Protein AF-A0A2M8U4M4-F1 (afdb_monomer)

Sequence (130 aa):
MLKAASEAYFSEFPFSSLQKRVNQAIKASEQFSTRRNEIAHGIVAKNYNKPNDLAVEGEKSDDYWNLVPAMTSTKKVKLNSWGGDFTPEYAFTAKEINDFASGFWSLANDVALLIQEVRQRRCEYEELSG

pLDDT: mean 76.68, std 18.36, range [39.16, 95.94]

Mean predicted aligned error: 10.52 Å

Foldseek 3Di:
DQLVVLVVVCVVVVPPVLSVLSVVLVVLCVVLVQVVQQQVQWDWDWDDPAPPVPDPPPPPDNTDIWTGGNVVVPPPDDPVVPPDDDDGPDTDDPVNVVVSVVSVVVSVVSVVVSVVVVVVSVVVVVVVPD

Solvent-accessible surface area (backbone atoms only — not comparable to full-atom values): 7907 Å² total; per-residue (Å²): 112,69,64,62,53,49,53,57,53,41,70,79,50,76,50,64,72,59,50,52,53,52,52,50,52,52,54,51,49,58,64,47,50,58,54,49,50,28,62,76,51,30,46,80,44,71,62,64,84,58,61,78,91,71,53,62,92,86,75,89,64,98,78,48,76,36,42,27,46,32,74,68,56,72,69,85,53,59,86,85,73,68,88,60,97,73,72,75,96,56,65,56,48,74,66,55,53,49,54,48,52,53,51,53,52,51,51,53,53,52,49,56,52,49,54,52,49,54,54,50,55,48,52,58,48,53,68,75,73,108

Secondary structure (DSSP, 8-state):
-HHHHHHHHHHHS--HHHHHHHHHHHHHHHHHHHHHHHHHT-EEEE-----GGG--TT---S--EEEEPTHHHHSS--GGG-SS----S--B-HHHHHHHHHHHHHHHHHHHHHHHHHHHHHHHHHHHH-

Radius of gyration: 21.88 Å; Cα contacts (8 Å, |Δi|>4): 86; chains: 1; bounding box: 42×32×64 Å

Structure (mmCIF, N/CA/C/O backbone):
data_AF-A0A2M8U4M4-F1
#
_entry.id   AF-A0A2M8U4M4-F1
#
loop_
_atom_site.group_PDB
_atom_site.id
_atom_site.type_symbol
_atom_site.label_atom_id
_atom_site.label_alt_id
_atom_site.label_comp_id
_atom_site.label_asym_id
_atom_site.label_entity_id
_atom_site.label_seq_id
_atom_site.pdbx_PDB_ins_code
_atom_site.Cartn_x
_atom_site.Cartn_y
_atom_site.Cartn_z
_atom_site.occupancy
_atom_site.B_iso_or_equiv
_atom_site.auth_seq_id
_atom_site.auth_comp_id
_atom_site.auth_asym_id
_atom_site.auth_atom_id
_atom_site.pdbx_PDB_model_num
ATOM 1 N N . MET A 1 1 ? -2.756 -13.644 5.465 1.00 79.56 1 MET A N 1
ATOM 2 C CA . MET A 1 1 ? -2.456 -13.699 6.916 1.00 79.56 1 MET A CA 1
ATOM 3 C C . MET A 1 1 ? -2.943 -12.442 7.637 1.00 79.56 1 MET A C 1
ATOM 5 O O . MET A 1 1 ? -3.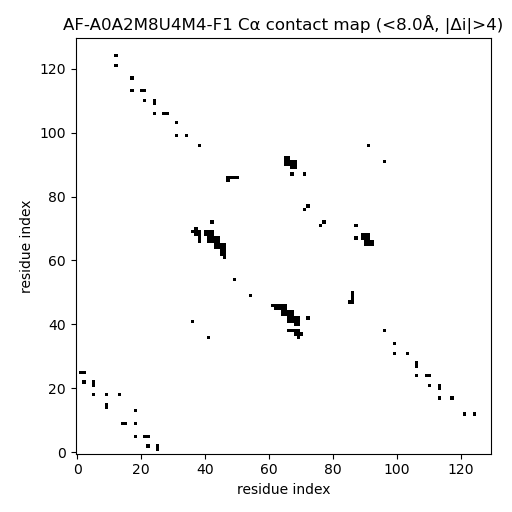767 -12.578 8.526 1.00 79.56 1 MET A O 1
ATOM 9 N N . LEU A 1 2 ? -2.535 -11.233 7.218 1.00 89.50 2 LEU A N 1
ATOM 10 C CA . LEU A 1 2 ? -2.960 -9.969 7.851 1.00 89.50 2 LEU A CA 1
ATOM 11 C C . LEU A 1 2 ? -4.482 -9.750 7.872 1.00 89.50 2 LEU A C 1
ATOM 13 O O . LEU A 1 2 ? -5.019 -9.331 8.890 1.00 89.50 2 LEU A O 1
ATOM 17 N N . LYS A 1 3 ? -5.183 -10.088 6.783 1.00 92.12 3 LYS A N 1
ATOM 18 C CA . LYS A 1 3 ? -6.647 -9.970 6.706 1.00 92.12 3 LYS A CA 1
ATOM 19 C C . LYS A 1 3 ? -7.371 -10.779 7.792 1.00 92.12 3 LYS A C 1
ATOM 21 O O . LYS A 1 3 ? -8.178 -10.222 8.518 1.00 92.12 3 LYS A O 1
ATOM 26 N N . ALA A 1 4 ? -7.018 -12.056 7.953 1.00 93.44 4 ALA A N 1
ATOM 27 C CA . ALA A 1 4 ? -7.618 -12.923 8.970 1.00 93.44 4 ALA A CA 1
ATOM 28 C C . ALA A 1 4 ? -7.320 -12.437 10.400 1.00 93.44 4 ALA A C 1
ATOM 30 O O . ALA A 1 4 ? -8.197 -12.455 11.255 1.00 93.44 4 ALA A O 1
ATOM 31 N N . ALA A 1 5 ? -6.099 -11.946 10.654 1.00 93.69 5 ALA A N 1
ATOM 32 C CA . ALA A 1 5 ? -5.750 -11.349 11.944 1.00 93.69 5 ALA A CA 1
ATOM 33 C C . ALA A 1 5 ? -6.565 -10.074 12.225 1.00 93.69 5 ALA A C 1
ATOM 35 O O . ALA A 1 5 ? -7.022 -9.870 13.347 1.00 93.69 5 ALA A O 1
ATOM 36 N N . SER A 1 6 ? -6.790 -9.242 11.202 1.00 94.38 6 SER A N 1
ATOM 37 C CA . SER A 1 6 ? -7.663 -8.073 11.313 1.00 94.38 6 SER A CA 1
ATOM 38 C C . SER A 1 6 ? -9.110 -8.477 11.605 1.00 94.38 6 SER A C 1
ATOM 40 O O . SER A 1 6 ? -9.723 -7.897 12.493 1.00 94.38 6 SER A O 1
ATOM 42 N N . GLU A 1 7 ? -9.651 -9.476 10.908 1.00 94.12 7 GLU A N 1
ATOM 43 C CA . GLU A 1 7 ? -11.010 -9.983 11.140 1.00 94.12 7 GLU A CA 1
ATOM 44 C C . GLU A 1 7 ? -11.190 -10.510 12.568 1.00 94.12 7 GLU A C 1
ATOM 46 O O . GLU A 1 7 ? -12.158 -10.138 13.227 1.00 94.12 7 GLU A O 1
ATOM 51 N N . ALA A 1 8 ? -10.235 -11.299 13.071 1.00 95.69 8 ALA A N 1
ATOM 52 C CA . ALA A 1 8 ? -10.254 -11.788 14.447 1.00 95.69 8 ALA A CA 1
ATOM 53 C C . ALA A 1 8 ? -10.216 -10.633 15.462 1.00 95.69 8 ALA A C 1
ATOM 55 O O . ALA A 1 8 ? -11.068 -10.569 16.344 1.00 95.69 8 ALA A O 1
ATOM 56 N N . TYR A 1 9 ? -9.304 -9.670 15.293 1.00 95.38 9 TYR A N 1
ATOM 57 C CA . TYR A 1 9 ? -9.198 -8.514 16.188 1.00 95.38 9 TYR A CA 1
ATOM 58 C C . TYR A 1 9 ? -10.500 -7.697 16.248 1.00 95.38 9 TYR A C 1
ATOM 60 O O . TYR A 1 9 ? -11.012 -7.406 17.325 1.00 95.38 9 TYR A O 1
ATOM 68 N N . PHE A 1 10 ? -11.084 -7.357 15.096 1.00 95.94 10 PHE A N 1
ATOM 69 C CA . PHE A 1 10 ? -12.311 -6.554 15.057 1.00 95.94 10 PHE A CA 1
ATOM 70 C C . PHE A 1 10 ? -13.585 -7.349 15.392 1.00 95.94 10 PHE A C 1
ATOM 72 O O . PHE A 1 10 ? -14.647 -6.745 15.527 1.00 95.94 10 PHE A O 1
ATOM 79 N N . SER A 1 11 ? -13.497 -8.675 15.552 1.00 95.00 11 SER A N 1
ATOM 80 C CA . SER A 1 11 ? -14.588 -9.466 16.136 1.00 95.00 11 SER A CA 1
ATOM 81 C C . SER A 1 11 ? -14.726 -9.233 17.645 1.00 95.00 11 SER A C 1
ATOM 83 O O . SER A 1 11 ? -15.840 -9.245 18.161 1.00 95.00 11 SER A O 1
ATOM 85 N N . GLU A 1 12 ? -13.612 -8.948 18.328 1.00 93.62 12 GLU A N 1
ATOM 86 C CA . GLU A 1 12 ? -13.571 -8.612 19.757 1.00 93.62 12 GLU A CA 1
ATOM 87 C C . GLU A 1 12 ? -13.774 -7.107 19.993 1.00 93.62 12 GLU A C 1
ATOM 89 O O . GLU A 1 12 ? -14.444 -6.708 20.942 1.00 93.62 12 GLU A O 1
ATOM 94 N N . PHE A 1 13 ? -13.238 -6.268 19.099 1.00 93.19 13 PHE A N 1
ATOM 95 C CA . PHE A 1 13 ? -13.303 -4.807 19.184 1.00 93.19 13 PHE A CA 1
ATOM 96 C C . PHE A 1 13 ? -14.065 -4.228 17.976 1.00 93.19 13 PHE A C 1
ATOM 98 O O . PHE A 1 13 ? -13.435 -3.911 16.965 1.00 93.19 13 PHE A O 1
ATOM 105 N N . PRO A 1 14 ? -15.405 -4.074 18.021 1.00 90.88 14 PRO A N 1
ATOM 106 C CA . PRO A 1 14 ? -16.243 -3.826 16.838 1.00 90.88 14 PRO A CA 1
ATOM 107 C C . PRO A 1 14 ? -16.212 -2.370 16.319 1.00 90.88 14 PRO A C 1
ATOM 109 O O . PRO A 1 14 ? -17.241 -1.733 16.082 1.00 90.88 14 PRO A O 1
ATOM 112 N N . PHE A 1 15 ? -15.020 -1.819 16.086 1.00 94.12 15 PHE A N 1
ATOM 113 C CA . PHE A 1 15 ? -14.811 -0.482 15.524 1.00 94.12 15 PHE A CA 1
ATOM 114 C C . PHE A 1 15 ? -14.913 -0.500 13.991 1.00 94.12 15 PHE A C 1
ATOM 116 O O . PHE A 1 15 ? -13.909 -0.475 13.277 1.00 94.12 15 PHE A O 1
ATOM 123 N N . SER A 1 16 ? -16.137 -0.536 13.464 1.00 91.25 16 SER A N 1
ATOM 124 C CA . SER A 1 16 ? -16.414 -0.738 12.028 1.00 91.25 16 SER A CA 1
ATOM 125 C C . SER A 1 16 ? -15.699 0.245 11.082 1.00 91.25 16 SER A C 1
ATOM 127 O O . SER A 1 16 ? -15.204 -0.151 10.022 1.00 91.25 16 SER A O 1
ATOM 129 N N . SER A 1 17 ? -15.593 1.524 11.456 1.00 94.38 17 SER A N 1
ATOM 130 C CA . SER A 1 17 ? -14.894 2.544 10.662 1.00 94.38 17 SER A CA 1
ATOM 131 C C . SER A 1 17 ? -13.381 2.302 10.603 1.00 94.38 17 SER A C 1
ATOM 133 O O . SER A 1 17 ? -12.772 2.428 9.537 1.00 94.38 17 SER A O 1
ATOM 135 N N . LEU A 1 18 ? -12.785 1.902 11.727 1.00 94.75 18 LEU A N 1
ATOM 136 C CA . LEU A 1 18 ? 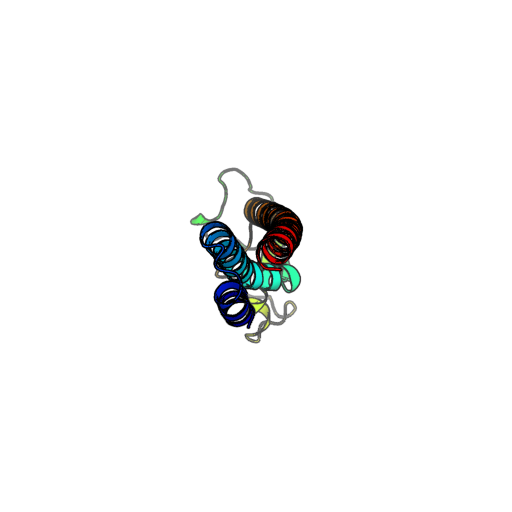-11.364 1.595 11.841 1.00 94.75 18 LEU A CA 1
ATOM 137 C C . LEU A 1 18 ? -11.021 0.290 11.117 1.00 94.75 18 LEU A C 1
ATOM 139 O O . LEU A 1 18 ? -10.065 0.254 10.343 1.00 94.75 18 LEU A O 1
ATOM 143 N N . GLN A 1 19 ? -11.859 -0.740 11.260 1.00 95.06 19 GLN A N 1
ATOM 144 C CA . GLN A 1 19 ? -11.736 -1.997 10.519 1.00 95.06 19 GLN A CA 1
ATOM 145 C C . GLN A 1 19 ? -11.715 -1.764 9.008 1.00 95.06 19 GLN A C 1
ATOM 147 O O . GLN A 1 19 ? -10.868 -2.308 8.297 1.00 95.06 19 GLN A O 1
ATOM 152 N N . LYS A 1 20 ? -12.622 -0.922 8.498 1.00 95.31 20 LYS A N 1
ATOM 153 C CA . LYS A 1 20 ? -12.668 -0.584 7.072 1.00 95.31 20 LYS A CA 1
ATOM 154 C C . LYS A 1 20 ? -11.353 0.037 6.596 1.00 95.31 20 LYS A C 1
ATOM 156 O O . LYS A 1 20 ? -10.857 -0.352 5.539 1.00 95.31 20 LYS A O 1
ATOM 161 N N . ARG A 1 21 ? -10.779 0.962 7.370 1.00 95.94 21 ARG A N 1
ATOM 162 C CA . ARG A 1 21 ? -9.509 1.625 7.032 1.00 95.94 21 ARG A CA 1
ATOM 163 C C . ARG A 1 21 ? -8.317 0.670 7.106 1.00 95.94 21 ARG A C 1
ATOM 165 O O . ARG A 1 21 ? -7.495 0.671 6.194 1.00 95.94 21 ARG A O 1
ATOM 172 N N . VAL A 1 22 ? -8.261 -0.208 8.109 1.00 95.75 22 VAL A N 1
ATOM 173 C CA . VAL A 1 22 ? -7.236 -1.265 8.190 1.00 95.75 22 VAL A CA 1
ATOM 174 C C . VAL A 1 22 ? -7.326 -2.204 6.983 1.00 95.75 22 VAL A C 1
ATOM 176 O O . VAL A 1 22 ? -6.316 -2.481 6.340 1.00 95.75 22 VAL A O 1
ATOM 179 N N . ASN A 1 23 ? -8.532 -2.624 6.597 1.00 94.88 23 ASN A N 1
ATOM 180 C CA . ASN A 1 23 ? -8.735 -3.465 5.416 1.00 94.88 23 ASN A CA 1
ATOM 181 C C . ASN A 1 23 ? -8.309 -2.774 4.112 1.00 94.88 23 ASN A C 1
ATOM 183 O O . ASN A 1 23 ? -7.749 -3.420 3.224 1.00 94.88 23 ASN A O 1
ATOM 187 N N . GLN A 1 24 ? -8.547 -1.466 3.988 1.00 94.75 24 GLN A N 1
ATOM 188 C CA . GLN A 1 24 ? -8.066 -0.678 2.851 1.00 94.75 24 GLN A CA 1
ATOM 189 C C . GLN A 1 24 ? -6.534 -0.631 2.806 1.00 94.75 24 GLN A C 1
ATOM 191 O O . GLN A 1 24 ? -5.963 -0.857 1.738 1.00 94.75 24 GLN A O 1
ATOM 196 N N . ALA A 1 25 ? -5.871 -0.424 3.948 1.00 94.69 25 ALA A N 1
ATOM 197 C CA . ALA A 1 25 ? -4.412 -0.430 4.037 1.00 94.69 25 ALA A CA 1
ATOM 198 C C . ALA A 1 25 ? -3.812 -1.804 3.689 1.00 94.69 25 ALA A C 1
ATOM 200 O O . ALA A 1 25 ? -2.837 -1.876 2.941 1.00 94.69 25 ALA A O 1
ATOM 201 N N . ILE A 1 26 ? -4.428 -2.902 4.146 1.00 94.56 26 ILE A N 1
ATOM 202 C CA . ILE A 1 26 ? -4.014 -4.266 3.774 1.00 94.56 26 ILE A CA 1
ATOM 203 C C . ILE A 1 26 ? -4.114 -4.450 2.256 1.00 94.56 26 ILE A C 1
ATOM 205 O O . ILE A 1 26 ? -3.134 -4.846 1.626 1.00 94.56 26 ILE A O 1
ATOM 209 N N . LYS A 1 27 ? -5.252 -4.090 1.651 1.00 92.75 27 LYS A N 1
ATOM 210 C CA . LYS A 1 27 ? -5.452 -4.207 0.199 1.00 92.75 27 LYS A CA 1
ATOM 211 C C . LYS A 1 27 ? -4.435 -3.379 -0.593 1.00 92.75 27 LYS A C 1
ATOM 213 O O . LYS A 1 27 ? -3.892 -3.865 -1.583 1.00 92.75 27 LYS A O 1
ATOM 218 N N . ALA A 1 28 ? -4.163 -2.148 -0.161 1.00 91.00 28 ALA A N 1
ATOM 219 C CA . ALA A 1 28 ? -3.144 -1.308 -0.780 1.00 91.00 28 ALA A CA 1
ATOM 220 C C . ALA A 1 28 ? -1.755 -1.958 -0.669 1.00 91.00 28 ALA A C 1
ATOM 222 O O . ALA A 1 28 ? -1.038 -2.045 -1.664 1.00 91.00 28 ALA A O 1
ATOM 223 N N . SER A 1 29 ? -1.400 -2.495 0.504 1.00 91.31 29 SER A N 1
ATOM 224 C CA . SER A 1 29 ? -0.108 -3.160 0.713 1.00 91.31 29 SER A CA 1
ATOM 225 C C . SER A 1 29 ? 0.092 -4.366 -0.209 1.00 91.31 29 SER A C 1
ATOM 227 O O . SER A 1 29 ? 1.179 -4.542 -0.754 1.00 91.31 29 SER A O 1
ATOM 229 N N . GLU A 1 30 ? -0.960 -5.146 -0.467 1.00 89.62 30 GLU A N 1
ATOM 230 C CA . GLU A 1 30 ? -0.916 -6.281 -1.392 1.00 89.62 30 GLU A CA 1
ATOM 231 C C . GLU A 1 30 ? -0.633 -5.816 -2.827 1.00 89.62 30 GLU A C 1
ATOM 233 O O . GLU A 1 30 ? 0.273 -6.347 -3.469 1.00 89.62 30 GLU A O 1
ATOM 238 N N . GLN A 1 31 ? -1.321 -4.769 -3.299 1.00 86.12 31 GLN A N 1
ATOM 239 C CA . GLN A 1 31 ? -1.106 -4.195 -4.637 1.00 86.12 31 GLN A CA 1
ATOM 240 C C . GLN A 1 31 ? 0.318 -3.650 -4.816 1.00 86.12 31 GLN A C 1
ATOM 242 O O . GLN A 1 31 ? 0.956 -3.859 -5.849 1.00 86.12 31 GLN A O 1
ATOM 247 N N . PHE A 1 32 ? 0.827 -2.973 -3.791 1.00 85.06 32 PHE A N 1
ATOM 248 C CA . PHE A 1 32 ? 2.158 -2.378 -3.790 1.00 85.06 32 PHE A CA 1
ATOM 249 C C . PHE A 1 32 ? 3.276 -3.417 -3.625 1.00 85.06 32 PHE A C 1
ATOM 251 O O . PHE A 1 32 ? 4.361 -3.231 -4.176 1.00 85.06 32 PHE A O 1
ATOM 258 N N . SER A 1 33 ? 3.027 -4.533 -2.932 1.00 83.50 33 SER A N 1
ATOM 259 C CA . SER A 1 33 ? 4.038 -5.565 -2.660 1.00 83.50 33 SER A CA 1
ATOM 260 C C . SER A 1 33 ? 4.620 -6.192 -3.931 1.00 83.50 33 SER A C 1
ATOM 262 O O . SER A 1 33 ? 5.840 -6.346 -4.041 1.00 83.50 33 SER A O 1
ATOM 264 N N . THR A 1 34 ? 3.775 -6.486 -4.924 1.00 78.69 34 THR A N 1
ATOM 265 C CA . THR A 1 34 ? 4.210 -7.037 -6.213 1.00 78.69 34 THR A CA 1
ATOM 266 C C . THR A 1 34 ? 5.101 -6.042 -6.950 1.00 78.69 34 THR A C 1
ATOM 268 O O . THR A 1 34 ? 6.205 -6.399 -7.354 1.00 78.69 34 THR A O 1
ATOM 271 N N . ARG A 1 35 ? 4.677 -4.775 -7.041 1.00 81.19 35 ARG A N 1
ATOM 272 C CA . ARG A 1 35 ? 5.437 -3.715 -7.726 1.00 81.19 35 ARG A CA 1
ATOM 273 C C . ARG A 1 35 ? 6.755 -3.400 -7.028 1.00 81.19 35 ARG A C 1
ATOM 275 O O . ARG A 1 35 ? 7.778 -3.245 -7.684 1.00 81.19 35 ARG A O 1
ATOM 282 N N . ARG A 1 36 ? 6.772 -3.397 -5.692 1.00 81.12 36 ARG A N 1
ATOM 283 C CA . ARG A 1 36 ? 7.998 -3.244 -4.898 1.00 81.12 36 ARG A CA 1
ATOM 284 C C . ARG A 1 36 ? 9.008 -4.343 -5.212 1.00 81.12 36 ARG A C 1
ATOM 286 O O . ARG A 1 36 ? 10.188 -4.045 -5.356 1.00 81.12 36 ARG A O 1
ATOM 293 N N . ASN A 1 37 ? 8.565 -5.595 -5.321 1.00 77.88 37 ASN A N 1
ATOM 294 C CA . ASN A 1 37 ? 9.452 -6.707 -5.665 1.00 77.88 37 ASN A CA 1
ATOM 295 C C . ASN A 1 37 ? 9.955 -6.608 -7.112 1.00 77.88 37 ASN A C 1
ATOM 297 O O . ASN A 1 37 ? 11.124 -6.890 -7.361 1.00 77.88 37 ASN A O 1
ATOM 301 N N . GLU A 1 38 ? 9.113 -6.168 -8.051 1.00 78.06 38 GLU A N 1
ATOM 302 C CA . GLU A 1 38 ? 9.527 -5.922 -9.438 1.00 78.06 38 GLU A CA 1
ATOM 303 C C . GLU A 1 38 ? 10.572 -4.812 -9.555 1.00 78.06 38 GLU A C 1
ATOM 305 O O . GLU A 1 38 ? 11.502 -4.965 -10.339 1.00 78.06 38 GLU A O 1
ATOM 310 N N . ILE A 1 39 ? 10.445 -3.736 -8.773 1.00 80.12 39 ILE A N 1
ATOM 311 C CA . ILE A 1 39 ? 11.408 -2.627 -8.746 1.00 80.12 39 ILE A CA 1
ATOM 312 C C . ILE A 1 39 ? 12.706 -3.056 -8.053 1.00 80.12 39 ILE A C 1
ATOM 314 O O . ILE A 1 39 ? 13.789 -2.859 -8.594 1.00 80.12 39 ILE A O 1
ATOM 318 N N . ALA A 1 40 ? 12.614 -3.674 -6.870 1.00 79.06 40 ALA A N 1
ATOM 319 C CA . ALA A 1 40 ? 13.779 -4.055 -6.066 1.00 79.06 40 ALA A CA 1
ATOM 320 C C . ALA A 1 40 ? 14.645 -5.141 -6.722 1.00 79.06 40 ALA A C 1
ATOM 322 O O . ALA A 1 40 ? 15.851 -5.189 -6.493 1.00 79.06 40 ALA A O 1
ATOM 323 N N . HIS A 1 41 ? 14.030 -6.017 -7.517 1.00 76.25 41 HIS A N 1
ATOM 324 C CA . HIS A 1 41 ? 14.716 -7.080 -8.254 1.00 76.25 41 HIS A CA 1
ATOM 325 C C . HIS A 1 41 ? 14.741 -6.831 -9.766 1.00 76.25 41 HIS A C 1
ATOM 327 O O . HIS A 1 41 ? 15.092 -7.728 -10.534 1.00 76.25 41 HIS A O 1
ATOM 333 N N . GLY A 1 42 ? 14.330 -5.638 -10.196 1.00 73.62 42 GLY A N 1
ATOM 334 C CA . GLY A 1 42 ? 14.362 -5.238 -11.591 1.00 73.62 42 GLY A CA 1
ATOM 335 C C . GLY A 1 42 ? 15.793 -5.094 -12.093 1.00 73.62 42 GLY A C 1
ATOM 336 O O . GLY A 1 42 ? 16.741 -4.957 -11.318 1.00 73.62 42 GLY A O 1
ATOM 337 N N . ILE A 1 43 ? 15.954 -5.135 -13.410 1.00 73.44 43 ILE A N 1
ATOM 338 C CA . ILE A 1 43 ? 17.260 -4.990 -14.051 1.00 73.44 43 ILE A CA 1
ATOM 339 C C . ILE A 1 43 ? 17.335 -3.615 -14.694 1.00 73.44 43 ILE A C 1
ATOM 341 O O . ILE A 1 43 ? 16.423 -3.207 -15.409 1.00 73.44 43 ILE A O 1
ATOM 345 N N . VAL A 1 44 ? 18.438 -2.912 -14.456 1.00 71.31 44 VAL A N 1
ATOM 346 C CA . VAL A 1 44 ? 18.753 -1.668 -15.154 1.00 71.31 44 VAL A CA 1
ATOM 347 C C . VAL A 1 44 ? 19.474 -2.021 -16.451 1.00 71.31 44 VAL A C 1
ATOM 349 O O . VAL A 1 44 ? 20.557 -2.605 -16.423 1.00 71.31 44 VAL A O 1
ATOM 352 N N . ALA A 1 45 ? 18.862 -1.697 -17.587 1.00 64.06 45 ALA A N 1
ATOM 353 C CA . ALA A 1 45 ? 19.390 -2.002 -18.912 1.00 64.06 45 ALA A CA 1
ATOM 354 C C . ALA A 1 45 ? 19.499 -0.730 -19.762 1.00 64.06 45 ALA A C 1
ATOM 356 O O . ALA A 1 45 ? 18.629 0.143 -19.710 1.00 64.06 45 ALA A O 1
ATOM 357 N N . LYS A 1 46 ? 20.586 -0.632 -20.534 1.00 58.22 46 LYS A N 1
ATOM 358 C CA . LYS A 1 46 ? 20.848 0.467 -21.468 1.00 58.22 46 LYS A CA 1
ATOM 359 C C . LYS A 1 46 ? 20.211 0.141 -22.818 1.00 58.22 46 LYS A C 1
ATOM 361 O O . LYS A 1 46 ? 20.423 -0.959 -23.314 1.00 58.22 46 LYS A O 1
ATOM 366 N N . ASN A 1 47 ? 19.508 1.104 -23.408 1.00 56.72 47 ASN A N 1
ATOM 367 C CA . ASN A 1 47 ? 19.009 1.080 -24.787 1.00 56.72 47 ASN A CA 1
ATOM 368 C C . ASN A 1 47 ? 18.054 -0.066 -25.146 1.00 56.72 47 ASN A C 1
ATOM 370 O O . ASN A 1 47 ? 18.454 -1.155 -25.545 1.00 56.72 47 ASN A O 1
ATOM 374 N N . TYR A 1 48 ? 16.765 0.271 -25.160 1.00 56.19 48 TYR A N 1
ATOM 375 C CA . TYR A 1 48 ? 15.802 -0.376 -26.043 1.00 56.19 48 TYR A CA 1
ATOM 376 C C . TYR A 1 48 ? 15.237 0.677 -26.981 1.00 56.19 48 TYR A C 1
ATOM 378 O O . TYR A 1 48 ? 14.881 1.768 -26.531 1.00 56.19 48 TYR A O 1
ATOM 386 N N . ASN A 1 49 ? 15.102 0.327 -28.263 1.00 47.91 49 ASN A N 1
ATOM 387 C CA . ASN A 1 49 ? 14.093 0.957 -29.102 1.00 47.91 49 ASN A CA 1
ATOM 388 C C . ASN A 1 49 ? 12.772 0.763 -28.362 1.00 47.91 49 ASN A C 1
ATOM 390 O O . ASN A 1 49 ? 12.251 -0.353 -28.297 1.00 47.91 49 ASN A O 1
ATOM 394 N N . LYS A 1 50 ? 12.274 1.822 -27.719 1.00 48.56 50 LYS A N 1
ATOM 395 C CA . LYS A 1 50 ? 10.917 1.807 -27.190 1.00 48.56 50 LYS A CA 1
ATOM 396 C C . LYS A 1 50 ? 10.010 1.396 -28.359 1.00 48.56 50 LYS A C 1
ATOM 398 O O . LYS A 1 50 ? 10.190 1.940 -29.452 1.00 48.56 50 LYS A O 1
ATOM 403 N N . PRO A 1 51 ? 9.047 0.475 -28.177 1.00 46.66 51 PRO A N 1
ATOM 404 C CA . PRO A 1 51 ? 7.888 0.452 -29.061 1.00 46.66 51 PRO A CA 1
ATOM 405 C C . PRO A 1 51 ? 7.422 1.905 -29.189 1.00 46.66 51 PRO A C 1
ATOM 407 O O . PRO A 1 51 ? 7.362 2.592 -28.165 1.00 46.66 51 PRO A O 1
ATOM 410 N N . ASN A 1 52 ? 7.196 2.401 -30.410 1.00 46.94 52 ASN A N 1
ATOM 411 C CA . ASN A 1 52 ? 6.909 3.822 -30.676 1.00 46.94 52 ASN A CA 1
ATOM 412 C C . ASN A 1 52 ? 5.826 4.407 -29.744 1.00 46.94 52 ASN A C 1
ATOM 414 O O . ASN A 1 52 ? 5.830 5.602 -29.473 1.00 46.94 52 ASN A O 1
ATOM 418 N N . ASP A 1 53 ? 4.975 3.551 -29.186 1.00 45.34 53 ASP A N 1
ATOM 419 C CA . ASP A 1 53 ? 3.861 3.872 -28.297 1.00 45.34 53 ASP A CA 1
ATOM 420 C C . ASP A 1 53 ? 4.271 4.173 -26.833 1.00 45.34 53 ASP A C 1
ATOM 422 O O . ASP A 1 53 ? 3.450 4.640 -26.047 1.00 45.34 53 ASP A O 1
ATOM 426 N N . LEU A 1 54 ? 5.527 3.919 -26.439 1.00 45.84 54 LEU A N 1
ATOM 427 C CA . LEU A 1 54 ? 6.083 4.233 -25.105 1.00 45.84 54 LEU A CA 1
ATOM 428 C C . LEU A 1 54 ? 7.105 5.383 -25.136 1.00 45.84 54 LEU A C 1
ATOM 430 O O . LEU A 1 54 ? 7.638 5.799 -24.093 1.00 45.84 54 LEU A O 1
ATOM 434 N N . ALA A 1 55 ? 7.439 5.873 -26.332 1.00 47.38 55 ALA A N 1
ATOM 435 C CA . ALA A 1 55 ? 8.294 7.034 -26.504 1.00 47.38 55 ALA A CA 1
ATOM 436 C C . ALA A 1 55 ? 7.498 8.286 -26.127 1.00 47.38 55 ALA A C 1
ATOM 438 O O . ALA A 1 55 ? 6.522 8.639 -26.780 1.00 47.38 55 ALA A O 1
ATOM 439 N N . VAL A 1 56 ? 7.919 8.960 -25.056 1.00 47.97 56 VAL A N 1
ATOM 440 C CA . VAL A 1 56 ? 7.458 10.322 -24.794 1.00 47.97 56 VAL A CA 1
ATOM 441 C C . VAL A 1 56 ? 8.015 11.171 -25.931 1.00 47.97 56 VAL A C 1
ATOM 443 O O . VAL A 1 56 ? 9.228 11.206 -26.156 1.00 47.97 56 VAL A O 1
ATOM 446 N N . GLU A 1 57 ? 7.118 11.774 -26.701 1.00 39.16 57 GLU A N 1
ATOM 447 C CA . GLU A 1 57 ? 7.444 12.600 -27.857 1.00 39.16 57 GLU A CA 1
ATOM 448 C C . GLU A 1 57 ? 8.396 13.732 -27.415 1.00 39.16 57 GLU A C 1
ATOM 450 O O . GLU A 1 57 ? 8.013 14.611 -26.648 1.00 39.16 57 GLU A O 1
ATOM 455 N N . GLY A 1 58 ? 9.671 13.661 -27.824 1.00 44.78 58 GLY A N 1
ATOM 456 C CA . GLY A 1 58 ? 10.712 14.644 -27.475 1.00 44.78 58 GLY A CA 1
ATOM 457 C C . GLY A 1 58 ? 11.974 14.087 -26.803 1.00 44.78 58 GLY A C 1
ATOM 458 O O . GLY A 1 58 ? 13.002 14.758 -26.806 1.00 44.78 58 GLY A O 1
ATOM 459 N N . GLU A 1 59 ? 11.957 12.850 -26.304 1.00 46.16 59 GLU A N 1
ATOM 460 C CA . GLU A 1 59 ? 13.109 12.213 -25.644 1.00 46.16 59 GLU A CA 1
ATOM 461 C C . GLU A 1 59 ? 13.812 11.210 -26.578 1.00 46.16 59 GLU A C 1
ATOM 463 O O . GLU A 1 59 ? 13.764 9.995 -26.390 1.00 46.16 59 GLU A O 1
ATOM 468 N N . LYS A 1 60 ? 14.449 11.720 -27.640 1.00 44.97 60 LYS A N 1
ATOM 469 C CA . LYS A 1 60 ? 15.405 10.959 -28.464 1.00 44.97 60 LYS A CA 1
ATOM 470 C C . LYS A 1 60 ? 16.825 11.314 -28.027 1.00 44.97 60 LYS A C 1
ATOM 472 O O . LYS A 1 60 ? 17.445 12.215 -28.578 1.00 44.97 60 LYS A O 1
ATOM 477 N N . SER A 1 61 ? 17.319 10.623 -27.013 1.00 45.0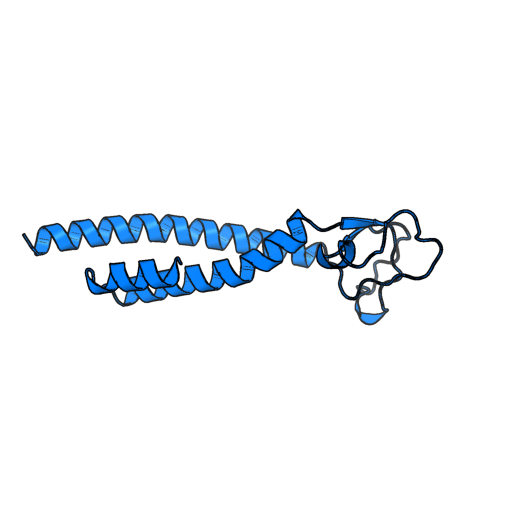6 61 SER A N 1
ATOM 478 C CA . SER A 1 61 ? 18.733 10.590 -26.650 1.00 45.06 61 SER A CA 1
ATOM 479 C C . SER A 1 61 ? 19.172 9.130 -26.686 1.00 45.06 61 SER A C 1
ATOM 481 O O . SER A 1 61 ? 18.458 8.262 -26.187 1.00 45.06 61 SER A O 1
ATOM 483 N N . ASP A 1 62 ? 20.320 8.855 -27.293 1.00 49.16 62 ASP A N 1
ATOM 484 C CA . ASP A 1 62 ? 20.794 7.497 -27.593 1.00 49.16 62 ASP A CA 1
ATOM 485 C C . ASP A 1 62 ? 21.253 6.693 -26.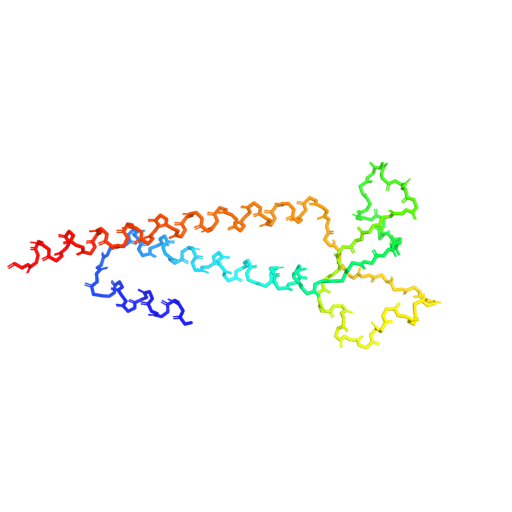357 1.00 49.16 62 ASP A C 1
ATOM 487 O O . ASP A 1 62 ? 21.786 5.597 -26.510 1.00 49.16 62 ASP A O 1
ATOM 491 N N . ASP A 1 63 ? 21.040 7.211 -25.139 1.00 52.88 63 ASP A N 1
ATOM 492 C CA . ASP A 1 63 ? 21.569 6.677 -23.879 1.00 52.88 63 ASP A CA 1
ATOM 493 C C . ASP A 1 63 ? 20.527 6.719 -22.733 1.00 52.88 63 ASP A C 1
ATOM 495 O O . ASP A 1 63 ? 20.742 7.340 -21.690 1.00 52.88 63 ASP A O 1
ATOM 499 N N . TYR A 1 64 ? 19.388 6.030 -22.881 1.00 59.22 64 TYR A N 1
ATOM 500 C CA . TYR A 1 64 ? 18.440 5.850 -21.767 1.00 59.22 64 TYR A CA 1
ATOM 501 C C . TYR A 1 64 ? 18.660 4.524 -21.033 1.00 59.22 64 TYR A C 1
ATOM 503 O O . TYR A 1 64 ? 18.736 3.447 -21.633 1.00 59.22 64 TYR A O 1
ATOM 511 N N . TRP A 1 65 ? 18.707 4.613 -19.703 1.00 63.59 65 TRP A N 1
ATOM 512 C CA . TRP A 1 65 ? 18.656 3.469 -18.799 1.00 63.59 65 TRP A CA 1
ATOM 513 C C . TRP A 1 65 ? 17.212 3.229 -18.374 1.00 63.59 65 TRP A C 1
ATOM 515 O O . TRP A 1 65 ? 16.559 4.131 -17.853 1.00 63.59 65 TRP A O 1
ATOM 525 N N . ASN A 1 66 ? 16.719 2.012 -18.578 1.00 69.62 66 ASN A N 1
ATOM 526 C CA . ASN A 1 66 ? 15.369 1.617 -18.191 1.00 69.62 66 ASN A CA 1
ATOM 527 C C . ASN A 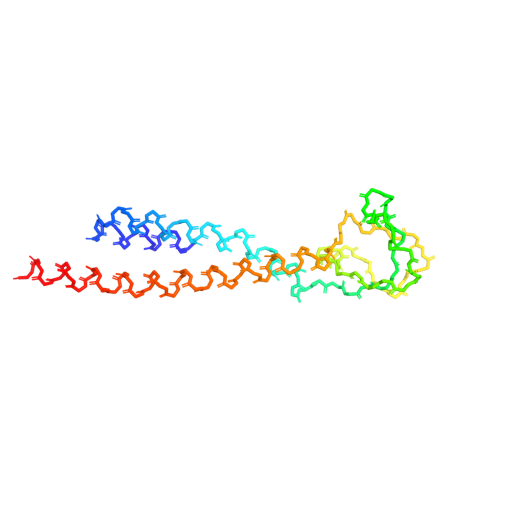1 66 ? 15.424 0.535 -17.113 1.00 69.62 66 ASN A C 1
ATOM 529 O O . ASN A 1 66 ? 16.289 -0.343 -17.156 1.00 69.62 66 ASN A O 1
ATOM 533 N N . LEU A 1 67 ? 14.478 0.577 -16.173 1.00 75.50 67 LEU A N 1
ATOM 534 C CA . LEU A 1 67 ? 14.271 -0.499 -15.209 1.00 75.50 67 LEU A CA 1
ATOM 535 C C . LEU A 1 67 ? 13.236 -1.474 -15.773 1.00 75.50 67 LEU A C 1
ATOM 537 O O . LEU A 1 67 ? 12.076 -1.111 -15.963 1.00 75.50 67 LEU A O 1
ATOM 541 N N . VAL A 1 68 ? 13.641 -2.714 -16.030 1.00 75.56 68 VAL A N 1
ATOM 542 C CA . VAL A 1 68 ? 12.732 -3.780 -16.476 1.00 75.56 68 VAL A CA 1
ATOM 543 C C . VAL A 1 68 ? 12.352 -4.692 -15.304 1.00 75.56 68 VAL A C 1
ATOM 545 O O . VAL A 1 68 ? 13.192 -4.925 -14.429 1.00 75.56 68 VAL A O 1
ATOM 548 N N . PRO A 1 69 ? 11.120 -5.233 -15.254 1.00 71.62 69 PRO A N 1
ATOM 549 C CA . PRO A 1 69 ? 10.685 -6.111 -14.170 1.00 71.62 69 PRO A CA 1
ATOM 550 C C . PRO A 1 69 ? 11.594 -7.328 -13.946 1.00 71.62 69 PRO A C 1
ATOM 552 O O . PRO A 1 69 ? 12.197 -7.883 -14.865 1.00 71.62 69 PRO A O 1
ATOM 555 N N . ALA A 1 70 ? 11.624 -7.837 -12.717 1.00 66.75 70 ALA A N 1
ATOM 556 C CA . ALA A 1 70 ? 12.400 -9.030 -12.369 1.00 66.75 70 ALA A CA 1
ATOM 557 C C . ALA A 1 70 ? 11.997 -10.290 -13.167 1.00 66.75 70 ALA A C 1
ATOM 559 O O . ALA A 1 70 ? 12.830 -11.156 -13.433 1.00 66.75 70 ALA A O 1
ATOM 560 N N . MET A 1 71 ? 10.731 -10.399 -13.587 1.00 61.94 71 MET A N 1
ATOM 561 C CA . MET A 1 71 ? 10.219 -11.530 -14.382 1.00 61.94 71 MET A CA 1
ATOM 562 C C . MET A 1 71 ? 10.893 -11.657 -15.755 1.00 61.94 71 MET A C 1
ATOM 564 O O . MET A 1 71 ? 10.983 -12.755 -16.301 1.00 61.94 71 MET A O 1
ATOM 568 N N . THR A 1 72 ? 11.440 -10.563 -16.286 1.00 56.66 72 THR A N 1
ATOM 569 C CA . THR A 1 72 ? 12.251 -10.593 -17.509 1.00 56.66 72 THR A CA 1
ATOM 570 C C . THR A 1 72 ? 13.639 -11.219 -17.300 1.00 56.66 72 THR A C 1
ATOM 572 O O . THR A 1 72 ? 14.287 -11.586 -18.274 1.00 56.66 72 THR A O 1
ATOM 575 N N . SER A 1 73 ? 14.069 -11.445 -16.049 1.00 51.19 73 SER A N 1
ATOM 576 C CA . SER A 1 73 ? 15.327 -12.135 -15.711 1.00 51.19 73 SER A CA 1
ATOM 577 C C . SER A 1 73 ? 15.209 -13.665 -15.659 1.00 51.19 73 SER A C 1
ATOM 579 O O . SER A 1 73 ? 16.191 -14.375 -15.881 1.00 51.19 73 SER A O 1
ATOM 581 N N . THR A 1 74 ? 14.017 -14.203 -15.372 1.00 51.56 74 THR A N 1
ATOM 582 C CA . THR A 1 74 ? 13.846 -15.623 -15.009 1.00 51.56 74 THR A CA 1
ATOM 583 C C . THR A 1 74 ? 13.630 -16.543 -16.210 1.00 51.56 74 THR A C 1
ATOM 585 O O . THR A 1 74 ? 13.921 -17.738 -16.132 1.00 51.56 74 THR A O 1
ATOM 588 N N . LYS A 1 75 ? 13.205 -16.019 -17.365 1.00 49.78 75 LYS A N 1
ATOM 589 C CA . LYS A 1 75 ? 13.103 -16.796 -18.610 1.00 49.78 75 LYS A CA 1
ATOM 590 C C . LYS A 1 75 ? 14.409 -16.753 -19.410 1.00 49.78 75 LYS A C 1
ATOM 592 O O . LYS A 1 75 ? 14.456 -16.137 -20.457 1.00 49.78 75 LYS A O 1
ATOM 597 N N . LYS A 1 76 ? 15.467 -17.443 -18.971 1.00 46.44 76 LYS A N 1
ATOM 598 C CA . LYS A 1 76 ? 16.646 -17.808 -19.805 1.00 46.44 76 LYS A CA 1
ATOM 599 C C . LYS A 1 76 ? 17.411 -16.681 -20.542 1.00 46.44 76 LYS A C 1
ATOM 601 O O . LYS A 1 76 ? 18.312 -17.008 -21.311 1.00 46.44 76 LYS A O 1
ATOM 606 N N . VAL A 1 77 ? 17.144 -15.394 -20.323 1.00 51.34 77 VAL A N 1
ATOM 607 C CA . VAL A 1 77 ? 17.831 -14.315 -21.053 1.00 51.34 77 VAL A CA 1
ATOM 608 C C . VAL A 1 77 ? 18.942 -13.719 -20.180 1.00 51.34 77 VAL A C 1
ATOM 610 O O . VAL A 1 77 ? 18.734 -12.780 -19.420 1.00 51.34 77 VAL A O 1
ATOM 613 N N . LYS A 1 78 ? 20.157 -14.279 -20.255 1.00 51.47 78 LYS A N 1
ATOM 614 C CA . LYS A 1 78 ? 21.350 -13.674 -19.628 1.00 51.47 78 LYS A CA 1
ATOM 615 C C . LYS A 1 78 ? 21.637 -12.342 -20.317 1.00 51.47 78 LYS A C 1
ATOM 617 O O . LYS A 1 78 ? 21.783 -12.374 -21.533 1.00 51.47 78 LYS A O 1
ATOM 622 N N . LEU A 1 79 ? 21.784 -11.222 -19.591 1.00 51.28 79 LEU A N 1
ATOM 623 C CA . LEU A 1 79 ? 22.099 -9.878 -20.144 1.00 51.28 79 LEU A CA 1
ATOM 624 C C . LEU A 1 79 ? 23.306 -9.815 -21.099 1.00 51.28 79 LEU A C 1
ATOM 626 O O . LEU A 1 79 ? 23.462 -8.874 -21.865 1.00 51.28 79 LEU A O 1
ATOM 630 N N . ASN A 1 80 ? 24.126 -10.862 -21.112 1.00 48.88 80 ASN A N 1
ATOM 631 C CA . ASN A 1 80 ? 25.395 -10.907 -21.824 1.00 48.88 80 ASN A CA 1
ATOM 632 C C . ASN A 1 80 ? 25.293 -11.623 -23.189 1.00 48.88 80 ASN A C 1
ATOM 634 O O . ASN A 1 80 ? 26.263 -11.647 -23.935 1.00 48.88 80 ASN A O 1
ATOM 638 N N . SER A 1 81 ? 24.139 -12.217 -23.523 1.00 49.31 81 SER A N 1
ATOM 639 C CA . SER A 1 81 ? 23.847 -12.843 -24.831 1.00 49.31 81 SER A CA 1
ATOM 640 C C . SER A 1 81 ? 23.082 -11.929 -25.815 1.00 49.31 81 SER A C 1
ATOM 642 O O . SER A 1 81 ? 22.489 -12.416 -26.772 1.00 49.31 81 SER A O 1
ATOM 644 N N . TRP A 1 82 ? 23.082 -10.608 -25.598 1.00 51.88 82 TRP A N 1
ATOM 645 C CA . TRP A 1 82 ? 22.169 -9.632 -26.228 1.00 51.88 82 TRP A CA 1
ATOM 646 C C . TRP A 1 82 ? 22.718 -9.064 -27.536 1.00 51.88 82 TRP A C 1
ATOM 648 O O . TRP A 1 82 ? 22.717 -7.862 -27.771 1.00 51.88 82 TRP A O 1
ATOM 658 N N . GLY A 1 83 ? 23.183 -9.962 -28.402 1.00 46.16 83 GLY A N 1
ATOM 659 C CA . GLY A 1 83 ? 23.469 -9.659 -29.804 1.00 46.16 83 GLY A CA 1
ATOM 660 C C . GLY A 1 83 ? 22.225 -9.698 -30.701 1.00 46.16 83 GLY A C 1
ATOM 661 O O . GLY A 1 83 ? 22.373 -9.866 -31.905 1.00 46.16 83 GLY A O 1
ATOM 662 N N . GLY A 1 84 ? 21.012 -9.613 -30.145 1.00 44.78 84 GLY A N 1
ATOM 663 C CA . GLY A 1 84 ? 19.767 -9.719 -30.906 1.00 44.78 84 GLY A CA 1
ATOM 664 C C . GLY A 1 84 ? 18.572 -9.118 -30.171 1.00 44.78 84 GLY A C 1
ATOM 665 O O . GLY A 1 84 ? 18.515 -9.156 -28.942 1.00 44.78 84 GLY A O 1
ATOM 666 N N . ASP A 1 85 ? 17.656 -8.561 -30.962 1.00 52.50 85 ASP A N 1
ATOM 667 C CA . ASP A 1 85 ? 16.445 -7.816 -30.606 1.00 52.50 85 ASP A CA 1
ATOM 668 C C . ASP A 1 85 ? 15.631 -8.435 -29.461 1.00 52.50 85 ASP A C 1
ATOM 670 O O . ASP A 1 85 ? 14.719 -9.236 -29.664 1.00 52.50 85 ASP A O 1
ATOM 674 N N . PHE A 1 86 ? 15.919 -8.032 -28.229 1.00 56.62 86 PHE A N 1
ATOM 675 C CA . PHE A 1 86 ? 14.977 -8.189 -27.134 1.00 56.62 86 PHE A CA 1
ATOM 676 C C . PHE A 1 86 ? 14.302 -6.850 -26.897 1.00 56.62 86 PHE A C 1
ATOM 678 O O . PHE A 1 86 ? 14.966 -5.837 -26.681 1.00 56.62 86 PHE A O 1
ATOM 685 N N . THR A 1 87 ? 12.978 -6.866 -26.867 1.00 59.41 87 THR A N 1
ATOM 686 C CA . THR A 1 87 ? 12.165 -5.736 -26.435 1.00 59.41 87 THR A CA 1
ATOM 687 C C . THR A 1 87 ? 11.400 -6.194 -25.198 1.00 59.41 87 THR A C 1
ATOM 689 O O . THR A 1 87 ? 10.610 -7.134 -25.310 1.00 59.41 87 THR A O 1
ATOM 692 N N . PRO A 1 88 ? 11.643 -5.613 -24.008 1.00 61.75 88 PRO A N 1
ATOM 693 C CA . PRO A 1 88 ? 10.842 -5.957 -22.842 1.00 61.75 88 PRO A CA 1
ATOM 694 C C . PRO A 1 88 ? 9.377 -5.623 -23.130 1.00 61.75 88 PRO A C 1
ATOM 696 O O . PRO A 1 88 ? 9.082 -4.555 -23.664 1.00 61.75 88 PRO A O 1
ATOM 699 N N . GLU A 1 89 ? 8.457 -6.506 -22.734 1.00 65.69 89 GLU A N 1
ATOM 700 C CA . GLU A 1 89 ? 7.013 -6.227 -22.818 1.00 65.69 89 GLU A CA 1
ATOM 701 C C . GLU A 1 89 ? 6.634 -4.982 -22.002 1.00 65.69 89 GLU A C 1
ATOM 703 O O . GLU A 1 89 ? 5.658 -4.303 -22.310 1.00 65.69 89 GLU A O 1
ATOM 708 N N . TYR A 1 90 ? 7.416 -4.672 -20.963 1.00 71.31 90 TYR A N 1
ATOM 709 C CA . TYR A 1 90 ? 7.214 -3.513 -20.110 1.00 71.31 90 TYR A CA 1
ATOM 710 C C . TYR A 1 90 ? 8.529 -3.035 -19.481 1.00 71.31 90 TYR A C 1
ATOM 712 O O . TYR A 1 90 ? 9.356 -3.836 -19.040 1.00 71.31 90 TYR A O 1
ATOM 720 N N . ALA A 1 91 ? 8.690 -1.717 -19.398 1.00 75.00 91 ALA A N 1
ATOM 721 C CA . ALA A 1 91 ? 9.765 -1.052 -18.677 1.00 75.00 91 ALA A CA 1
ATOM 722 C C . ALA A 1 91 ? 9.171 0.086 -17.844 1.00 75.00 91 ALA A C 1
ATOM 724 O O . ALA A 1 91 ? 8.333 0.838 -18.340 1.00 75.00 91 ALA A O 1
ATOM 725 N N . PHE A 1 92 ? 9.619 0.218 -16.597 1.00 76.38 92 PHE A N 1
ATOM 726 C CA . PHE A 1 92 ? 9.179 1.302 -15.730 1.00 76.38 92 PHE A CA 1
ATOM 727 C C . PHE A 1 92 ? 9.786 2.624 -16.194 1.00 76.38 92 PHE A C 1
ATOM 729 O O . PHE A 1 92 ? 11.004 2.746 -16.359 1.00 76.38 92 PHE A O 1
ATOM 736 N N . THR A 1 93 ? 8.943 3.638 -16.340 1.00 76.88 93 THR A N 1
ATOM 737 C CA . THR A 1 93 ? 9.387 5.019 -16.529 1.00 76.88 93 THR A CA 1
ATOM 738 C C . THR A 1 93 ? 9.840 5.633 -15.202 1.00 76.88 93 THR A C 1
ATOM 740 O O . THR A 1 93 ? 9.383 5.247 -14.124 1.00 76.88 93 THR A O 1
ATOM 743 N N . ALA A 1 94 ? 10.696 6.65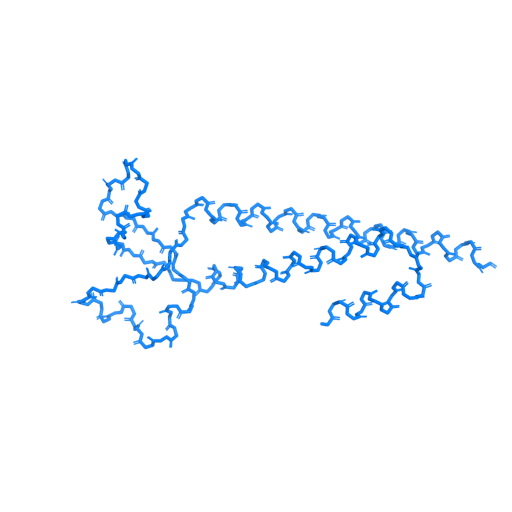8 -15.265 1.00 76.31 94 ALA A N 1
ATOM 744 C CA . ALA A 1 94 ? 11.079 7.428 -14.078 1.00 76.31 94 ALA A CA 1
ATOM 745 C C . ALA A 1 94 ? 9.855 8.020 -13.354 1.00 76.31 94 ALA A C 1
ATOM 747 O O . ALA A 1 94 ? 9.811 8.050 -12.125 1.00 76.31 94 ALA A O 1
ATOM 748 N N . LYS A 1 95 ? 8.832 8.434 -14.116 1.00 78.00 95 LYS A N 1
ATOM 749 C CA . LYS A 1 95 ? 7.562 8.914 -13.570 1.00 78.00 95 LYS A CA 1
ATOM 750 C C . LYS A 1 95 ? 6.848 7.827 -1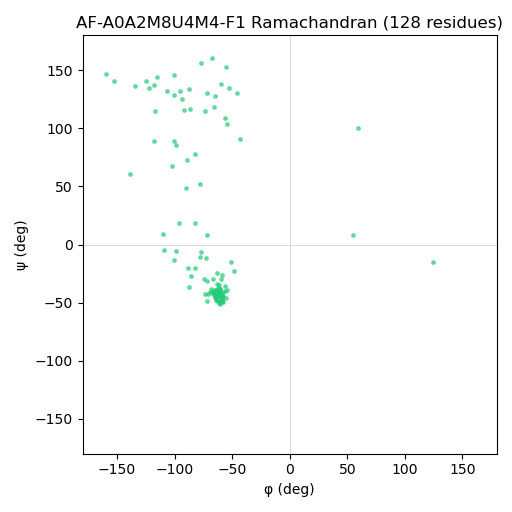2.764 1.00 78.00 95 LYS A C 1
ATOM 752 O O . LYS A 1 95 ? 6.486 8.083 -11.625 1.00 78.00 95 LYS A O 1
ATOM 757 N N . GLU A 1 96 ? 6.685 6.625 -13.314 1.00 81.50 96 GLU A N 1
ATOM 758 C CA . GLU A 1 96 ? 6.039 5.514 -12.598 1.00 81.50 96 GLU A CA 1
ATOM 759 C C . GLU A 1 96 ? 6.806 5.125 -11.333 1.00 81.50 96 GLU A C 1
ATOM 761 O O . GLU A 1 96 ? 6.191 4.888 -10.298 1.00 81.50 96 GLU A O 1
ATOM 766 N N . ILE A 1 97 ? 8.142 5.103 -11.381 1.00 82.38 97 ILE A N 1
ATOM 767 C CA . ILE A 1 97 ? 8.971 4.826 -10.198 1.00 82.38 97 ILE A CA 1
ATOM 768 C C . ILE A 1 97 ? 8.725 5.877 -9.110 1.00 82.38 97 ILE A C 1
ATOM 770 O O . ILE A 1 97 ? 8.551 5.514 -7.946 1.00 82.38 97 ILE A O 1
ATOM 774 N N . ASN A 1 98 ? 8.668 7.159 -9.478 1.00 82.94 98 ASN A N 1
ATOM 775 C CA . ASN A 1 98 ? 8.358 8.236 -8.539 1.00 82.94 98 ASN A CA 1
ATOM 776 C C . ASN A 1 98 ? 6.933 8.112 -7.982 1.00 82.94 98 ASN A C 1
ATOM 778 O O . ASN A 1 98 ? 6.749 8.218 -6.771 1.00 82.94 98 ASN A O 1
ATOM 782 N N . ASP A 1 99 ? 5.947 7.814 -8.832 1.00 86.56 99 ASP A N 1
ATOM 783 C CA . ASP A 1 99 ? 4.555 7.609 -8.419 1.00 86.56 99 ASP A CA 1
ATOM 784 C C . ASP A 1 99 ? 4.444 6.431 -7.425 1.00 86.56 99 ASP A C 1
ATOM 786 O O . ASP A 1 99 ? 3.783 6.543 -6.388 1.00 86.56 99 ASP A O 1
ATOM 790 N N . PHE A 1 100 ? 5.149 5.318 -7.677 1.00 88.25 100 PHE A N 1
ATOM 791 C CA . PHE A 1 100 ? 5.224 4.188 -6.744 1.00 88.25 100 PHE A CA 1
ATOM 792 C C . PHE A 1 100 ? 5.920 4.562 -5.437 1.00 88.25 100 PHE A C 1
ATOM 794 O O . PHE A 1 100 ? 5.425 4.205 -4.368 1.00 88.25 100 PHE A O 1
ATOM 801 N N . ALA A 1 101 ? 7.037 5.292 -5.498 1.00 87.00 101 ALA A N 1
ATOM 802 C CA . ALA A 1 101 ? 7.751 5.749 -4.311 1.00 87.00 101 ALA A CA 1
ATOM 803 C C . ALA A 1 101 ? 6.850 6.614 -3.419 1.00 87.00 101 ALA A C 1
ATOM 805 O O . ALA A 1 101 ? 6.751 6.359 -2.217 1.00 87.00 101 ALA A O 1
ATOM 806 N N . SER A 1 102 ? 6.139 7.580 -4.005 1.00 88.81 102 SER A N 1
ATOM 807 C CA . SER A 1 102 ? 5.145 8.388 -3.295 1.00 88.81 102 SER A CA 1
ATOM 808 C C . SER A 1 102 ? 4.038 7.523 -2.691 1.00 88.81 102 SER A C 1
ATOM 810 O O . SER A 1 102 ? 3.721 7.687 -1.514 1.00 88.81 102 SER A O 1
ATOM 812 N N . GLY A 1 103 ? 3.506 6.554 -3.442 1.00 90.06 103 GLY A N 1
ATOM 813 C CA . GLY A 1 103 ? 2.493 5.617 -2.948 1.00 90.06 103 GLY A CA 1
ATOM 814 C C . GLY A 1 103 ? 2.960 4.787 -1.746 1.00 90.06 103 GLY A C 1
ATOM 815 O O . GLY A 1 103 ? 2.218 4.650 -0.771 1.00 90.06 103 GLY A O 1
ATOM 816 N N . PHE A 1 104 ? 4.200 4.284 -1.767 1.00 89.88 104 PHE A N 1
ATOM 817 C CA . PHE A 1 104 ? 4.780 3.556 -0.634 1.00 89.88 104 PHE A CA 1
ATOM 818 C C . PHE A 1 104 ? 4.901 4.443 0.609 1.00 89.88 104 PHE A C 1
ATOM 820 O O . PHE A 1 104 ? 4.554 4.002 1.706 1.00 89.88 104 PHE A O 1
ATOM 827 N N . TRP A 1 105 ? 5.357 5.689 0.447 1.00 91.25 105 TRP A N 1
ATOM 828 C CA . TRP A 1 105 ? 5.476 6.641 1.553 1.00 91.25 105 TRP A CA 1
ATOM 829 C C . TRP A 1 105 ? 4.121 7.007 2.155 1.00 91.25 105 TRP A C 1
ATOM 831 O O . TRP A 1 105 ? 3.976 6.992 3.378 1.00 91.25 105 TRP A O 1
ATOM 841 N N . SER A 1 106 ? 3.120 7.285 1.319 1.00 92.56 106 SER A N 1
ATOM 842 C CA . SER A 1 106 ? 1.757 7.557 1.780 1.00 92.56 106 SER A CA 1
ATOM 843 C C . SER A 1 106 ? 1.194 6.381 2.575 1.00 92.56 106 SER A C 1
ATOM 845 O O . SER A 1 106 ? 0.743 6.573 3.701 1.00 92.56 106 SER A O 1
ATOM 847 N N . LEU A 1 107 ? 1.311 5.155 2.053 1.00 93.38 107 LEU A N 1
ATOM 848 C CA . LEU A 1 107 ? 0.830 3.965 2.753 1.00 93.38 107 LEU A CA 1
ATOM 849 C C . LEU A 1 107 ? 1.550 3.746 4.092 1.00 93.38 107 LEU A C 1
ATOM 851 O O . LEU A 1 107 ? 0.909 3.389 5.080 1.00 93.38 107 LEU A O 1
ATOM 855 N N . A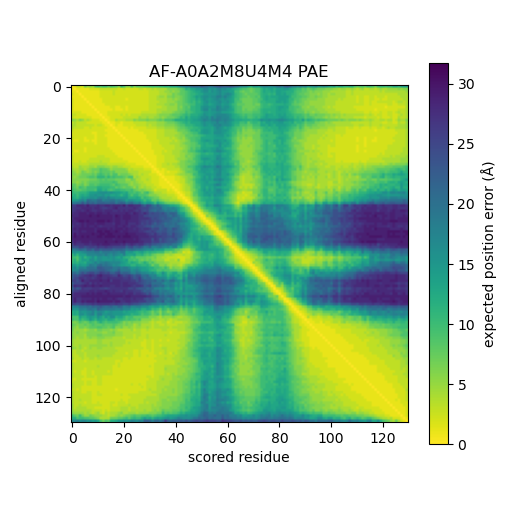LA A 1 108 ? 2.867 3.957 4.147 1.00 93.19 108 ALA A N 1
ATOM 856 C CA . ALA A 1 108 ? 3.632 3.817 5.384 1.00 93.19 108 ALA A CA 1
ATOM 857 C C . ALA A 1 108 ? 3.160 4.806 6.464 1.00 93.19 108 ALA A C 1
ATOM 859 O O . ALA A 1 108 ? 2.966 4.412 7.617 1.00 93.19 108 ALA A O 1
ATOM 860 N N . ASN A 1 109 ? 2.922 6.063 6.082 1.00 94.25 109 ASN A N 1
ATOM 861 C CA . ASN A 1 109 ? 2.404 7.089 6.987 1.00 94.25 109 ASN A CA 1
ATOM 862 C C . ASN A 1 109 ? 0.984 6.758 7.467 1.00 94.25 109 ASN A C 1
ATOM 864 O O . ASN A 1 109 ? 0.714 6.817 8.668 1.00 94.25 109 ASN A O 1
ATOM 868 N N . ASP A 1 110 ? 0.099 6.342 6.558 1.00 93.81 110 ASP A N 1
ATOM 869 C CA . ASP A 1 110 ? -1.274 5.956 6.898 1.00 93.81 110 ASP A CA 1
ATOM 870 C C . ASP A 1 110 ? -1.302 4.783 7.886 1.00 93.81 110 ASP A C 1
ATOM 872 O O . ASP A 1 110 ? -2.048 4.800 8.867 1.00 93.81 110 ASP A O 1
ATOM 876 N N . VAL A 1 111 ? -0.453 3.773 7.670 1.00 95.19 111 VAL A N 1
ATOM 877 C CA . VAL A 1 111 ? -0.330 2.622 8.574 1.00 95.19 111 VAL A CA 1
ATOM 878 C C . VAL A 1 111 ? 0.199 3.045 9.946 1.00 95.19 111 VAL A C 1
ATOM 880 O O . VAL A 1 111 ? -0.316 2.571 10.959 1.00 95.19 111 VAL A O 1
ATOM 883 N N . ALA A 1 112 ? 1.180 3.949 10.013 1.00 95.75 112 ALA A N 1
ATOM 884 C CA . ALA A 1 112 ? 1.704 4.445 11.286 1.00 95.75 112 ALA A CA 1
ATOM 885 C C . ALA A 1 112 ? 0.618 5.143 12.124 1.00 95.75 112 ALA A C 1
ATOM 887 O O . ALA A 1 112 ? 0.504 4.884 13.326 1.00 95.75 112 ALA A O 1
ATOM 888 N N . LEU A 1 113 ? -0.222 5.962 11.485 1.00 95.38 113 LEU A N 1
ATOM 889 C CA . LEU A 1 113 ? -1.360 6.618 12.134 1.00 95.38 113 LEU A CA 1
ATOM 890 C C . LEU A 1 113 ? -2.426 5.606 12.571 1.00 95.38 113 LEU A C 1
ATOM 892 O O . LEU A 1 113 ? -2.917 5.672 13.697 1.00 95.38 113 LEU A O 1
ATOM 896 N N . LEU A 1 114 ? -2.740 4.621 11.724 1.00 95.75 114 LEU A N 1
ATOM 897 C CA . LEU A 1 114 ? -3.687 3.556 12.069 1.00 95.75 114 LEU A CA 1
ATOM 898 C C . LEU A 1 114 ? -3.230 2.742 13.283 1.00 95.75 114 LEU A C 1
ATOM 900 O O . LEU A 1 114 ? -4.059 2.386 14.115 1.00 95.75 114 LEU A O 1
ATOM 904 N N . ILE A 1 115 ? -1.930 2.470 13.424 1.00 95.12 115 ILE A N 1
ATOM 905 C CA . ILE A 1 115 ? -1.389 1.771 14.600 1.00 95.12 115 ILE A CA 1
ATOM 906 C C . ILE A 1 115 ? -1.658 2.567 15.882 1.00 95.12 115 ILE A C 1
ATOM 908 O O . ILE A 1 115 ? -2.039 1.978 16.896 1.00 95.12 115 ILE A O 1
ATOM 912 N N . GLN A 1 116 ? -1.457 3.886 15.853 1.00 95.88 116 GLN A N 1
ATOM 913 C CA . GLN A 1 116 ? -1.732 4.748 17.005 1.00 95.88 116 GLN A CA 1
ATOM 914 C C . GLN A 1 116 ? -3.223 4.744 17.350 1.00 95.88 116 GLN A C 1
ATOM 916 O O . GLN A 1 116 ? -3.583 4.536 18.507 1.00 95.88 116 GLN A O 1
ATOM 921 N N . GLU A 1 117 ? -4.084 4.884 16.343 1.00 95.62 117 GLU A N 1
ATOM 922 C CA . GLU A 1 117 ? -5.535 4.918 16.529 1.00 95.62 117 GLU A CA 1
ATOM 923 C C . GLU A 1 117 ? -6.089 3.585 17.055 1.00 95.62 117 GLU A C 1
ATOM 925 O O . GLU A 1 117 ? -6.896 3.586 17.980 1.00 95.62 117 GLU A O 1
ATOM 930 N N . VAL A 1 118 ? -5.616 2.441 16.545 1.00 94.56 118 VAL A N 1
ATOM 931 C CA . VAL A 1 118 ? -5.986 1.107 17.061 1.00 94.56 118 VAL A CA 1
ATOM 932 C C . VAL A 1 118 ? -5.639 0.970 18.540 1.00 94.56 118 VAL A C 1
ATOM 934 O O . VAL A 1 118 ? -6.459 0.491 19.321 1.00 94.56 118 VAL A O 1
ATOM 937 N N . ARG A 1 119 ? -4.443 1.414 18.944 1.00 94.75 119 ARG A N 1
ATOM 938 C CA . ARG A 1 119 ? -4.023 1.371 20.352 1.00 94.75 119 ARG A CA 1
ATOM 939 C C . ARG A 1 119 ? -4.908 2.252 21.223 1.00 94.75 119 ARG A C 1
ATOM 941 O O . ARG A 1 119 ? -5.381 1.786 22.251 1.00 94.75 119 ARG A O 1
ATOM 948 N N . GLN A 1 120 ? -5.157 3.485 20.789 1.00 95.44 120 GLN A N 1
ATOM 949 C CA . GLN A 1 120 ? -5.989 4.427 21.530 1.00 95.44 120 GLN A CA 1
ATOM 950 C C . GLN A 1 120 ? -7.417 3.898 21.711 1.00 95.44 120 GLN A C 1
ATOM 952 O O . GLN A 1 120 ? -7.907 3.831 22.834 1.00 95.44 120 GLN A O 1
ATOM 957 N N . ARG A 1 121 ? -8.068 3.464 20.624 1.00 93.38 121 ARG A N 1
ATOM 958 C CA . ARG A 1 121 ? -9.448 2.952 20.663 1.00 93.38 121 ARG A CA 1
ATOM 959 C C . ARG A 1 121 ? -9.598 1.722 21.544 1.00 93.38 121 ARG A C 1
ATOM 961 O O . ARG A 1 121 ? -10.628 1.551 22.188 1.00 93.38 121 ARG A O 1
ATOM 968 N N . ARG A 1 122 ? -8.574 0.872 21.576 1.00 93.19 122 ARG A N 1
ATOM 969 C CA . ARG A 1 122 ? -8.542 -0.275 22.476 1.00 93.19 122 ARG A CA 1
ATOM 970 C C . ARG A 1 122 ? -8.541 0.163 23.942 1.00 93.19 122 ARG A C 1
ATOM 972 O O . ARG A 1 122 ? -9.359 -0.349 24.694 1.00 93.19 122 ARG A O 1
ATOM 979 N N . CYS A 1 123 ? -7.675 1.105 24.323 1.00 92.94 123 CYS A N 1
ATOM 980 C CA . CYS A 1 123 ? -7.632 1.624 25.693 1.00 92.94 123 CYS A CA 1
ATOM 981 C C . CYS A 1 123 ? -8.976 2.246 26.102 1.00 92.94 123 CYS A C 1
ATOM 983 O O . CYS A 1 123 ? -9.508 1.890 27.146 1.00 92.94 123 CYS A O 1
ATOM 985 N N . GLU A 1 124 ? -9.563 3.087 25.241 1.00 93.44 124 GLU A N 1
ATOM 986 C CA . GLU A 1 124 ? -10.883 3.699 25.479 1.00 93.44 124 GLU A CA 1
ATOM 987 C C . GLU A 1 124 ? -11.974 2.643 25.727 1.00 93.44 124 GLU A C 1
ATOM 989 O O . GLU A 1 124 ? -12.842 2.815 26.577 1.00 93.44 124 GLU A O 1
ATOM 994 N N . TYR A 1 125 ? -11.947 1.537 24.983 1.00 92.44 125 TYR A N 1
ATOM 995 C CA . TYR A 1 125 ? -12.929 0.466 25.132 1.00 92.44 125 TYR A CA 1
ATOM 996 C C . TYR A 1 125 ? -12.720 -0.356 26.402 1.00 92.44 125 TYR A C 1
ATOM 998 O O . TYR A 1 125 ? -13.689 -0.659 27.094 1.00 92.44 125 TYR A O 1
ATOM 1006 N N . GLU A 1 126 ? -11.470 -0.692 26.727 1.00 91.81 126 GLU A N 1
ATOM 1007 C CA . GLU A 1 126 ? -11.129 -1.409 27.958 1.00 91.81 126 GLU A CA 1
ATOM 1008 C C . GLU A 1 126 ? -11.568 -0.604 29.197 1.00 91.81 126 GLU A C 1
ATOM 1010 O O . GLU A 1 126 ? -12.204 -1.176 30.078 1.00 91.81 126 GLU A O 1
ATOM 1015 N N . GLU A 1 127 ? -11.359 0.719 29.215 1.00 92.81 127 GLU A N 1
ATOM 1016 C CA . GLU A 1 127 ? -11.813 1.620 30.292 1.00 92.81 127 GLU A CA 1
ATOM 1017 C C . GLU A 1 127 ? -13.340 1.697 30.443 1.00 92.81 127 GLU A C 1
ATOM 1019 O O . GLU A 1 127 ? -13.837 1.863 31.552 1.00 92.81 127 GLU A O 1
ATOM 1024 N N . LEU A 1 128 ? -14.096 1.592 29.347 1.00 89.56 128 LEU A N 1
ATOM 1025 C CA . LEU A 1 128 ? -15.566 1.632 29.376 1.00 89.56 128 LEU A CA 1
ATOM 1026 C C . LEU A 1 128 ? -16.204 0.285 29.742 1.00 89.56 128 LEU A C 1
ATOM 1028 O O . LEU A 1 128 ? -17.384 0.240 30.091 1.00 89.56 128 LEU A O 1
ATOM 1032 N N . SER A 1 129 ? -15.458 -0.808 29.580 1.00 85.56 129 SER A N 1
ATOM 1033 C CA . SER A 1 129 ? -15.950 -2.181 29.750 1.00 85.56 129 SER A CA 1
ATOM 1034 C C . SER A 1 129 ? -15.591 -2.823 31.096 1.00 85.56 129 SER A C 1
ATOM 1036 O O . SER A 1 129 ? -16.152 -3.874 31.414 1.00 85.56 129 SER A O 1
ATOM 1038 N N . GLY A 1 130 ? -14.672 -2.215 31.856 1.00 73.56 130 GLY A N 1
ATOM 1039 C CA . GLY A 1 130 ? -14.268 -2.626 33.209 1.00 73.56 130 GLY A CA 1
ATOM 1040 C C . GLY A 1 130 ? -14.999 -1.861 34.302 1.00 73.56 130 GLY A C 1
ATOM 1041 O O . GLY A 1 130 ? -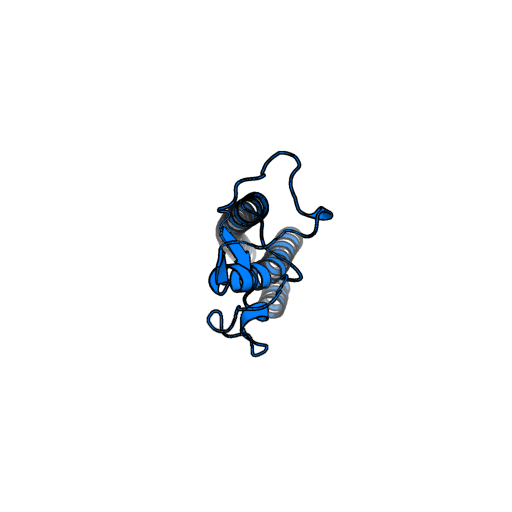15.298 -2.499 35.336 1.00 73.56 130 GLY A O 1
#